Protein AF-A0A920GDS4-F1 (afdb_monomer)

Structure (mmCIF, N/CA/C/O backbone):
data_AF-A0A920GDS4-F1
#
_entry.id   AF-A0A920GDS4-F1
#
loop_
_atom_site.group_PDB
_atom_site.id
_atom_site.type_symbol
_atom_site.label_atom_id
_atom_site.label_alt_id
_atom_site.label_comp_id
_atom_site.label_asym_id
_atom_site.label_entity_id
_atom_site.label_seq_id
_atom_site.pdbx_PDB_ins_code
_atom_site.Cartn_x
_atom_site.Cartn_y
_atom_site.Cartn_z
_atom_site.occupancy
_atom_site.B_iso_or_equiv
_atom_site.auth_seq_id
_atom_site.auth_comp_id
_atom_site.auth_asym_id
_atom_site.auth_atom_id
_atom_site.pdbx_PDB_model_num
ATOM 1 N N . MET A 1 1 ? 23.125 14.539 -3.025 1.00 65.19 1 MET A N 1
ATOM 2 C CA . MET A 1 1 ? 21.848 13.826 -3.263 1.00 65.19 1 MET A CA 1
ATOM 3 C C . MET A 1 1 ? 21.382 13.864 -4.721 1.00 65.19 1 MET A C 1
ATOM 5 O O . MET A 1 1 ? 21.150 12.796 -5.266 1.00 65.19 1 MET A O 1
ATOM 9 N N . VAL A 1 2 ? 21.317 15.024 -5.390 1.00 82.81 2 VAL A N 1
ATOM 10 C CA . VAL A 1 2 ? 20.743 15.141 -6.756 1.00 82.81 2 VAL A CA 1
ATOM 11 C C . VAL A 1 2 ? 21.446 14.281 -7.823 1.00 82.81 2 VAL A C 1
ATOM 13 O O . VAL A 1 2 ? 20.774 13.659 -8.635 1.00 82.81 2 VAL A O 1
ATOM 16 N N . LYS A 1 3 ? 22.784 14.168 -7.799 1.00 90.00 3 LYS A N 1
ATOM 17 C CA . LYS A 1 3 ? 23.537 13.369 -8.791 1.00 90.00 3 LYS A CA 1
ATOM 18 C C . LYS A 1 3 ? 23.241 11.863 -8.725 1.00 90.00 3 LYS A C 1
ATOM 20 O O . LYS A 1 3 ? 23.115 11.226 -9.760 1.00 90.00 3 LYS A O 1
ATOM 25 N N . ILE A 1 4 ? 23.106 11.311 -7.516 1.00 92.62 4 ILE A N 1
ATOM 26 C CA . ILE A 1 4 ? 22.792 9.886 -7.317 1.00 92.62 4 ILE A CA 1
ATOM 27 C C . ILE A 1 4 ? 21.347 9.609 -7.741 1.00 92.62 4 ILE A C 1
ATOM 29 O O . ILE A 1 4 ? 21.101 8.664 -8.480 1.00 92.62 4 ILE A O 1
ATOM 33 N N . HIS A 1 5 ? 20.407 10.472 -7.345 1.00 89.19 5 HIS A N 1
ATOM 34 C CA . HIS A 1 5 ? 19.017 10.367 -7.787 1.00 89.19 5 HIS A CA 1
ATOM 35 C C . HIS A 1 5 ? 18.899 10.422 -9.319 1.00 89.19 5 HIS A C 1
ATOM 37 O O . HIS A 1 5 ? 18.254 9.565 -9.913 1.00 89.19 5 HIS A O 1
ATOM 43 N N . GLY A 1 6 ? 19.583 11.373 -9.964 1.00 94.38 6 GLY A N 1
ATOM 44 C CA . GLY A 1 6 ? 19.581 11.509 -11.422 1.00 94.38 6 GLY A CA 1
ATOM 45 C C . GLY A 1 6 ? 20.177 10.305 -12.154 1.00 94.38 6 GLY A C 1
ATOM 46 O O . GLY 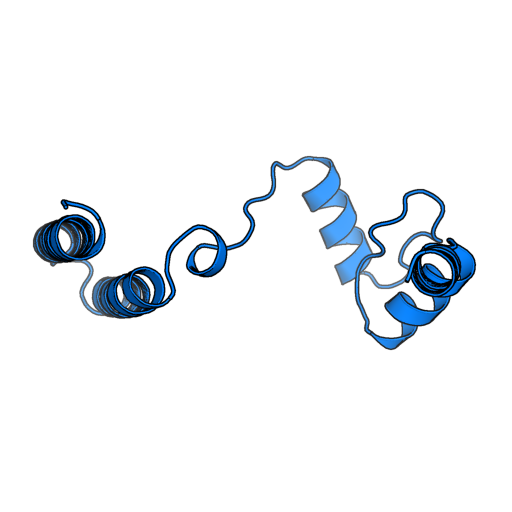A 1 6 ? 19.677 9.948 -13.216 1.00 94.38 6 GLY A O 1
ATOM 47 N N . PHE A 1 7 ? 21.195 9.652 -11.582 1.00 94.44 7 PHE A N 1
ATOM 48 C CA . PHE A 1 7 ? 21.721 8.393 -12.112 1.00 94.44 7 PHE A CA 1
ATOM 49 C C . PHE A 1 7 ? 20.674 7.277 -12.032 1.00 94.44 7 PHE A C 1
ATOM 51 O O . PHE A 1 7 ? 20.387 6.644 -13.043 1.00 94.44 7 PHE A O 1
ATOM 58 N N . PHE A 1 8 ? 20.058 7.060 -10.865 1.00 92.88 8 PHE A N 1
ATOM 59 C CA . PHE A 1 8 ? 19.044 6.012 -10.715 1.00 92.88 8 PHE A CA 1
ATOM 60 C C . PHE A 1 8 ? 17.807 6.247 -11.571 1.00 92.88 8 PHE A C 1
ATOM 62 O O . PHE A 1 8 ? 17.239 5.274 -12.033 1.00 92.88 8 PHE A O 1
ATOM 69 N N . ALA A 1 9 ? 17.403 7.497 -11.797 1.00 93.62 9 ALA A N 1
ATOM 70 C CA . ALA A 1 9 ? 16.203 7.827 -12.560 1.00 93.62 9 ALA A CA 1
ATOM 71 C C . ALA A 1 9 ? 16.333 7.611 -14.081 1.00 93.62 9 ALA A C 1
ATOM 73 O O . ALA A 1 9 ? 15.332 7.739 -14.781 1.00 93.62 9 ALA A O 1
ATOM 74 N N . GLN A 1 10 ? 17.528 7.302 -14.604 1.00 95.69 10 GLN A N 1
ATOM 75 C CA . GLN A 1 10 ? 17.699 7.040 -16.036 1.00 95.69 10 GLN A CA 1
ATOM 76 C C . GLN A 1 10 ? 16.909 5.788 -16.472 1.00 95.69 10 GLN A C 1
ATOM 78 O O . GLN A 1 10 ? 16.916 4.789 -15.739 1.00 95.69 10 GLN A O 1
ATOM 83 N N . PRO A 1 11 ? 16.273 5.799 -17.661 1.00 95.62 11 PRO A N 1
ATOM 84 C CA . PRO A 1 11 ? 15.456 4.686 -18.146 1.00 95.62 11 PRO A CA 1
ATOM 85 C C . PRO A 1 11 ? 16.204 3.351 -18.167 1.00 95.62 11 PRO A C 1
ATOM 87 O O . PRO A 1 11 ? 15.658 2.321 -17.767 1.00 95.62 11 PRO A O 1
ATOM 90 N N . GLU A 1 12 ? 17.465 3.354 -18.599 1.00 95.06 12 GLU A N 1
ATOM 91 C CA . GLU A 1 12 ? 18.287 2.151 -18.734 1.00 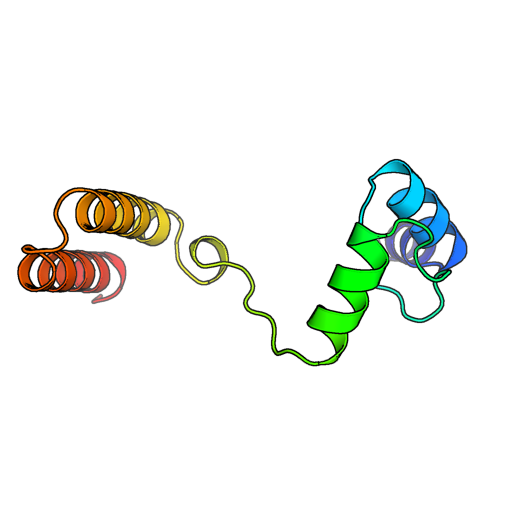95.06 12 GLU A CA 1
ATOM 92 C C . GLU A 1 12 ? 18.605 1.552 -17.361 1.00 95.06 12 GLU A C 1
ATOM 94 O O . GLU A 1 12 ? 18.505 0.340 -17.166 1.00 95.06 12 GLU A O 1
ATOM 99 N N . ASN A 1 13 ? 18.911 2.409 -16.384 1.00 95.44 13 ASN A N 1
ATOM 100 C CA . ASN A 1 13 ? 19.229 1.997 -15.020 1.00 95.44 13 ASN A CA 1
ATOM 101 C C . ASN A 1 13 ? 17.992 1.446 -14.302 1.00 95.44 13 ASN A C 1
ATOM 103 O O . ASN A 1 13 ? 18.067 0.388 -13.672 1.00 95.44 13 ASN A O 1
ATOM 107 N N . LEU A 1 14 ? 16.835 2.102 -14.445 1.00 94.50 14 LEU A N 1
ATOM 108 C CA . LEU A 1 14 ? 15.580 1.573 -13.910 1.00 94.50 14 LEU A CA 1
ATOM 109 C C . LEU A 1 14 ? 15.154 0.295 -14.621 1.00 94.50 14 LEU A C 1
ATOM 111 O O . LEU A 1 14 ? 14.670 -0.611 -13.951 1.00 94.50 14 LEU A O 1
ATOM 115 N N . THR A 1 15 ? 15.336 0.186 -15.936 1.00 93.12 15 THR A N 1
ATOM 116 C CA . THR A 1 15 ? 15.033 -1.046 -16.679 1.00 93.12 15 THR A CA 1
ATOM 117 C C . THR A 1 15 ? 15.882 -2.204 -16.161 1.00 93.12 15 THR A C 1
ATOM 119 O O . THR A 1 15 ? 15.342 -3.246 -15.794 1.00 93.12 15 THR A O 1
ATOM 122 N N . ALA A 1 16 ? 17.201 -2.013 -16.056 1.00 93.44 16 ALA A N 1
ATOM 123 C CA . ALA A 1 16 ? 18.110 -3.033 -15.543 1.00 93.44 16 ALA A CA 1
ATOM 124 C C . ALA A 1 16 ? 17.742 -3.463 -14.114 1.00 93.44 16 ALA A C 1
ATOM 126 O O . ALA A 1 16 ? 17.655 -4.656 -13.830 1.00 93.44 16 ALA A O 1
ATOM 127 N N . MET A 1 17 ? 17.462 -2.502 -13.230 1.00 93.88 17 MET A N 1
ATOM 128 C CA . MET A 1 17 ? 17.100 -2.782 -11.841 1.00 93.88 17 MET A CA 1
ATOM 129 C C . MET A 1 17 ? 15.756 -3.515 -11.724 1.00 93.88 17 MET A C 1
ATOM 131 O O . MET A 1 17 ? 15.669 -4.532 -11.042 1.00 93.88 17 MET A O 1
ATOM 135 N N . ASN A 1 18 ? 14.712 -3.042 -12.410 1.00 92.94 18 ASN A N 1
ATOM 136 C CA . ASN A 1 18 ? 13.373 -3.634 -12.332 1.00 92.94 18 ASN A CA 1
ATOM 137 C C . ASN A 1 18 ? 13.314 -5.040 -12.944 1.00 92.94 18 ASN A C 1
ATOM 139 O O . ASN A 1 18 ? 12.581 -5.886 -12.435 1.00 92.94 18 ASN A O 1
ATOM 143 N N . ASN A 1 19 ? 14.136 -5.324 -13.961 1.00 90.69 19 ASN A N 1
ATOM 144 C CA . ASN A 1 19 ? 14.279 -6.673 -14.512 1.00 90.69 19 ASN A CA 1
ATOM 145 C C . ASN A 1 19 ? 14.848 -7.662 -13.486 1.00 90.69 19 ASN A C 1
ATOM 147 O O . ASN A 1 19 ? 14.417 -8.810 -13.443 1.00 90.69 19 ASN A O 1
ATOM 151 N N . VAL A 1 20 ? 15.792 -7.221 -12.649 1.00 92.81 20 VAL A N 1
ATOM 152 C CA . VAL A 1 20 ? 16.354 -8.051 -11.572 1.00 92.81 20 VAL A CA 1
ATOM 153 C C . VAL A 1 20 ? 15.371 -8.187 -10.409 1.00 92.81 20 VAL A C 1
ATOM 155 O O . VAL A 1 20 ? 15.209 -9.276 -9.868 1.00 92.81 20 VAL A O 1
ATOM 158 N N . LEU A 1 21 ? 14.701 -7.096 -10.029 1.00 93.38 21 LEU A N 1
ATOM 159 C CA . LEU A 1 21 ? 13.769 -7.073 -8.896 1.00 93.38 21 LEU A CA 1
ATOM 160 C C . LEU A 1 21 ? 12.399 -7.692 -9.207 1.00 93.38 21 LEU A C 1
ATOM 162 O O . LEU A 1 21 ? 11.611 -7.910 -8.290 1.00 93.38 21 LEU A O 1
ATOM 166 N N . GLY A 1 22 ? 12.083 -7.935 -10.480 1.00 92.00 22 GLY A N 1
ATOM 167 C CA . GLY A 1 22 ? 10.756 -8.387 -10.891 1.00 92.00 22 GLY A CA 1
ATOM 168 C C . GLY A 1 22 ? 9.669 -7.325 -10.686 1.00 92.00 22 GLY A C 1
ATOM 169 O O . GLY A 1 22 ? 8.500 -7.668 -10.511 1.00 92.00 22 GLY A O 1
ATOM 170 N N . GLN A 1 23 ? 10.025 -6.042 -10.742 1.00 93.31 23 GLN A N 1
ATOM 171 C CA . GLN A 1 23 ? 9.117 -4.914 -10.507 1.00 93.31 23 GLN A CA 1
ATOM 172 C C . GLN A 1 23 ? 8.714 -4.202 -11.807 1.00 93.31 23 GLN A C 1
ATOM 174 O O . GLN A 1 23 ? 9.330 -4.385 -12.856 1.00 93.31 23 GLN A O 1
ATOM 179 N N . LEU A 1 24 ? 7.664 -3.377 -11.742 1.00 93.00 24 LEU A N 1
ATOM 180 C CA . LEU A 1 24 ? 7.305 -2.457 -12.822 1.00 93.00 24 LEU A CA 1
ATOM 181 C C . LEU A 1 24 ? 8.096 -1.159 -12.679 1.00 93.00 24 LEU A C 1
ATOM 183 O O . LEU A 1 24 ? 8.145 -0.568 -11.602 1.00 93.00 24 LEU A O 1
ATOM 187 N N . SER A 1 25 ? 8.683 -0.692 -13.780 1.00 93.25 25 SER A N 1
ATOM 188 C CA . SER A 1 25 ? 9.409 0.572 -13.761 1.00 93.25 25 SER A CA 1
ATOM 189 C C . SER A 1 25 ? 8.455 1.766 -13.640 1.00 93.25 25 SER A C 1
ATOM 191 O O . SER A 1 25 ? 7.485 1.837 -14.393 1.00 93.25 25 SER A O 1
ATOM 193 N N . PRO A 1 26 ? 8.745 2.746 -12.763 1.00 90.00 26 PRO A N 1
ATOM 194 C CA . PRO A 1 26 ? 7.958 3.974 -12.664 1.00 90.00 26 PRO A CA 1
ATOM 195 C C . PRO A 1 26 ? 8.299 5.002 -13.758 1.00 90.00 26 PRO A C 1
ATOM 197 O O . PRO A 1 26 ? 7.637 6.031 -13.860 1.00 90.00 26 PRO A O 1
ATOM 200 N N . HIS A 1 27 ? 9.346 4.767 -14.554 1.00 93.25 27 HIS A N 1
ATOM 201 C CA . HIS A 1 27 ? 9.786 5.690 -15.596 1.00 93.25 27 HIS A CA 1
ATOM 202 C C . HIS A 1 27 ? 9.180 5.303 -16.949 1.00 93.25 27 HIS A C 1
ATOM 204 O O . HIS A 1 27 ? 9.362 4.185 -17.423 1.00 93.25 27 HIS A O 1
ATOM 210 N N . SER A 1 28 ? 8.495 6.243 -17.606 1.00 89.94 28 SER A N 1
ATOM 211 C CA . SER A 1 28 ? 7.742 5.994 -18.849 1.00 89.94 28 SER A CA 1
ATOM 212 C C . SER A 1 28 ? 8.610 5.605 -20.050 1.00 89.94 28 SER A C 1
ATOM 214 O O . SER A 1 28 ? 8.136 4.930 -20.955 1.00 89.94 28 SER A O 1
ATOM 216 N N . GLY A 1 29 ? 9.878 6.022 -20.058 1.00 92.19 29 GLY A N 1
ATOM 217 C CA . GLY A 1 29 ? 10.866 5.638 -21.073 1.00 92.19 29 GLY A CA 1
ATOM 218 C C . GLY A 1 29 ? 11.532 4.274 -20.855 1.00 92.19 29 GLY A C 1
ATOM 219 O O . GLY A 1 29 ? 12.384 3.897 -21.653 1.00 92.19 29 GLY A O 1
ATOM 220 N N . SER A 1 30 ? 11.211 3.556 -19.774 1.00 92.38 30 SER A N 1
ATOM 221 C CA . SER A 1 30 ? 11.770 2.222 -19.533 1.00 92.38 30 SER A CA 1
ATOM 222 C C . SER A 1 30 ? 11.223 1.202 -20.526 1.00 92.38 30 SER A C 1
ATOM 224 O O . SER A 1 30 ? 10.121 1.355 -21.056 1.00 92.38 30 SER A O 1
ATOM 226 N N . ALA A 1 31 ? 11.977 0.128 -20.758 1.00 90.62 31 ALA A N 1
ATOM 227 C CA . ALA A 1 31 ? 11.501 -0.947 -21.620 1.00 90.62 31 ALA A CA 1
ATOM 228 C C . ALA A 1 31 ? 10.206 -1.564 -21.064 1.00 90.62 31 ALA A C 1
ATOM 230 O O . ALA A 1 31 ? 10.035 -1.710 -19.851 1.00 90.62 31 ALA A O 1
ATOM 231 N N . ALA A 1 32 ? 9.300 -1.952 -21.963 1.00 88.06 32 ALA A N 1
ATOM 232 C CA . ALA A 1 32 ? 8.078 -2.645 -21.578 1.00 88.06 32 ALA A CA 1
ATOM 233 C C . ALA A 1 32 ? 8.402 -3.994 -20.899 1.00 88.06 32 ALA A C 1
ATOM 235 O O . ALA A 1 32 ? 9.349 -4.673 -21.314 1.00 88.06 32 ALA A O 1
ATOM 236 N N . PRO A 1 33 ? 7.614 -4.418 -19.894 1.00 90.25 33 PRO A N 1
ATOM 237 C CA . PRO A 1 33 ? 7.842 -5.687 -19.214 1.00 90.25 33 PRO A CA 1
ATOM 238 C C . PRO A 1 33 ? 7.696 -6.868 -20.181 1.00 90.25 33 PRO A C 1
ATOM 240 O O . PRO A 1 33 ? 6.828 -6.868 -21.057 1.00 90.25 33 PRO A O 1
ATOM 243 N N . SER A 1 34 ? 8.527 -7.898 -20.016 1.00 89.00 34 SER A N 1
ATOM 244 C CA . SER A 1 34 ? 8.475 -9.127 -20.820 1.00 89.00 34 SER A CA 1
ATOM 245 C C . SER A 1 34 ? 7.644 -10.231 -20.157 1.00 89.00 34 SER A C 1
ATOM 247 O O . SER A 1 34 ? 6.978 -10.987 -20.872 1.00 89.00 34 SER A O 1
ATOM 249 N N . ASP A 1 35 ? 7.633 -10.283 -18.820 1.00 93.44 35 ASP A N 1
ATOM 250 C CA . ASP A 1 35 ? 6.873 -11.248 -18.027 1.00 93.44 35 ASP A CA 1
ATOM 251 C C . ASP A 1 35 ? 5.354 -11.052 -18.167 1.00 93.44 35 ASP A C 1
ATOM 253 O O . ASP A 1 35 ? 4.838 -9.933 -18.226 1.00 93.44 35 ASP A O 1
ATOM 257 N N . ARG A 1 36 ? 4.616 -12.167 -18.206 1.00 94.75 36 ARG A N 1
ATOM 258 C CA . ARG A 1 36 ? 3.165 -12.153 -18.437 1.00 94.75 36 ARG A CA 1
ATOM 259 C C . ARG A 1 36 ? 2.383 -11.483 -17.304 1.00 94.75 36 ARG A C 1
ATOM 261 O O . ARG A 1 36 ? 1.392 -10.815 -17.589 1.00 94.75 36 ARG A O 1
ATOM 268 N N . PHE A 1 37 ? 2.808 -11.640 -16.048 1.00 94.56 37 PHE A N 1
ATOM 269 C CA . PHE A 1 37 ? 2.120 -11.042 -14.903 1.00 94.56 37 PHE A CA 1
ATOM 270 C C . PHE A 1 37 ? 2.386 -9.544 -14.844 1.00 94.56 37 PHE A C 1
ATOM 272 O O . PHE A 1 37 ? 1.462 -8.765 -14.630 1.00 94.56 37 PHE A O 1
ATOM 279 N N . GLN A 1 38 ? 3.624 -9.134 -15.115 1.00 94.69 38 GLN A N 1
ATOM 280 C CA . GLN A 1 38 ? 3.979 -7.720 -15.210 1.00 94.69 38 GLN A CA 1
ATOM 281 C C . GLN A 1 38 ? 3.240 -7.009 -16.350 1.00 94.69 38 GLN A C 1
ATOM 283 O O . GLN A 1 38 ? 2.753 -5.898 -16.156 1.00 94.69 38 GLN A O 1
ATOM 288 N N . LY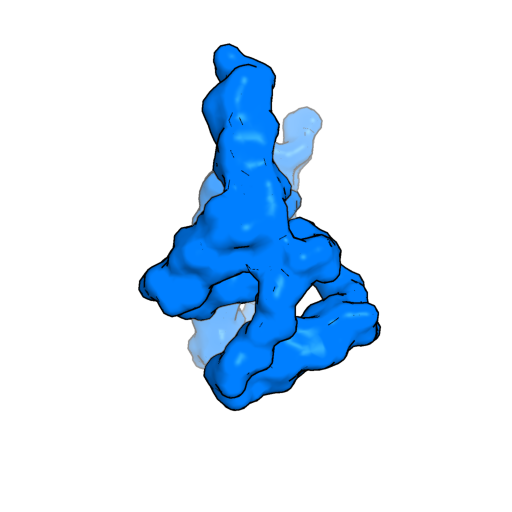S A 1 39 ? 3.092 -7.644 -17.520 1.00 94.06 39 LYS A N 1
ATOM 289 C CA . LYS A 1 39 ? 2.277 -7.098 -18.620 1.00 94.06 39 LYS A CA 1
ATOM 290 C C . LYS A 1 39 ? 0.823 -6.898 -18.201 1.00 94.06 39 LYS A C 1
ATOM 292 O O . LYS A 1 39 ? 0.315 -5.785 -18.304 1.00 94.06 39 LYS A O 1
ATOM 297 N N . ALA A 1 40 ? 0.189 -7.941 -17.664 1.00 95.19 40 ALA A N 1
ATOM 298 C CA . ALA A 1 40 ? -1.197 -7.867 -17.206 1.00 95.19 40 ALA A CA 1
ATOM 299 C C . ALA A 1 40 ? -1.389 -6.815 -16.096 1.00 95.19 40 ALA A C 1
ATOM 301 O O . ALA A 1 40 ? -2.340 -6.035 -16.133 1.00 95.19 40 ALA A O 1
ATOM 302 N N . GLY A 1 41 ? -0.461 -6.750 -15.137 1.00 93.69 41 GLY A N 1
ATOM 303 C CA . GLY A 1 41 ? -0.466 -5.754 -14.067 1.00 93.69 41 GLY A CA 1
ATOM 304 C C . GLY A 1 41 ? -0.303 -4.327 -14.589 1.00 93.69 41 GLY A C 1
ATOM 305 O O . GLY A 1 41 ? -1.060 -3.450 -14.188 1.00 93.69 41 GLY A O 1
ATOM 306 N N . SER A 1 42 ? 0.626 -4.095 -15.521 1.00 93.31 42 SER A N 1
ATOM 307 C CA . SER A 1 42 ? 0.839 -2.785 -16.151 1.00 93.31 42 SER A CA 1
ATOM 308 C C . SER A 1 42 ? -0.402 -2.308 -16.913 1.00 93.31 42 SER A C 1
ATOM 310 O O . SER A 1 42 ? -0.845 -1.172 -16.741 1.00 93.31 42 SER A O 1
ATOM 312 N N . GLU A 1 43 ? -1.032 -3.192 -17.692 1.00 93.62 43 GLU A N 1
ATOM 313 C CA . GLU A 1 43 ? -2.274 -2.879 -18.404 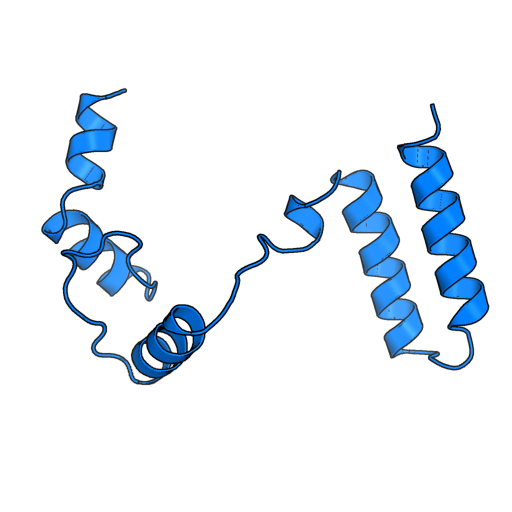1.00 93.62 43 GLU A CA 1
ATOM 314 C C . GLU A 1 43 ? -3.422 -2.541 -17.447 1.00 93.62 43 GLU A C 1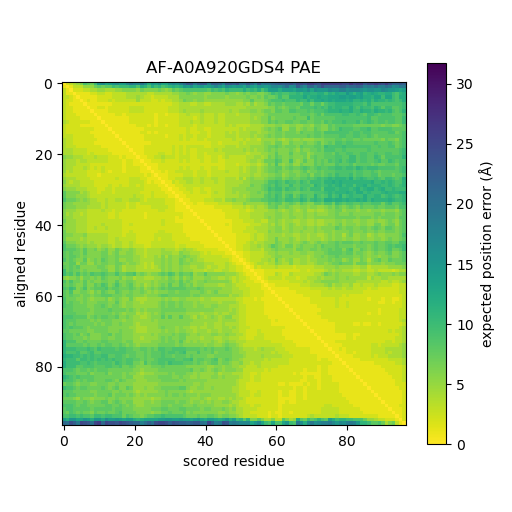
ATOM 316 O O . GLU A 1 43 ? -4.139 -1.563 -17.677 1.00 93.62 43 GLU A O 1
ATOM 321 N N . MET A 1 44 ? -3.583 -3.310 -16.366 1.00 94.38 44 MET A N 1
ATOM 322 C CA . MET A 1 44 ? -4.586 -3.039 -15.334 1.00 94.38 44 MET A CA 1
ATOM 323 C C . MET A 1 44 ? -4.339 -1.682 -14.661 1.00 94.38 44 MET A C 1
ATOM 325 O O . MET A 1 44 ? -5.256 -0.864 -14.579 1.00 94.38 44 MET A O 1
ATOM 329 N N . LEU A 1 45 ? -3.096 -1.412 -14.248 1.00 92.69 45 LEU A N 1
ATOM 330 C CA . LEU A 1 45 ? -2.713 -0.170 -13.571 1.00 92.69 45 LEU A CA 1
ATOM 331 C C . LEU A 1 45 ? -2.869 1.062 -14.470 1.00 92.69 45 LEU A C 1
ATOM 333 O O . LEU A 1 45 ? -3.304 2.108 -14.001 1.00 92.69 45 LEU A O 1
ATOM 337 N N . SER A 1 46 ? -2.594 0.940 -15.773 1.00 91.81 46 SER A N 1
ATOM 338 C CA . SER A 1 46 ? -2.752 2.047 -16.733 1.00 91.81 46 SER A CA 1
ATOM 339 C C . SER A 1 46 ? -4.192 2.564 -16.860 1.00 91.81 46 SER A C 1
ATOM 341 O O . SER A 1 46 ? -4.414 3.670 -17.350 1.00 91.81 46 SER A O 1
ATOM 343 N N . LYS A 1 47 ? -5.174 1.765 -16.423 1.00 95.75 47 LYS A N 1
ATOM 344 C CA . LYS A 1 47 ? -6.611 2.059 -16.507 1.00 95.75 47 LYS A CA 1
ATOM 345 C C . LYS A 1 47 ? -7.245 2.321 -15.138 1.00 95.75 47 LYS A C 1
ATOM 347 O O . LYS A 1 47 ? -8.457 2.519 -15.073 1.00 95.75 47 LYS A O 1
ATOM 352 N N . SER A 1 48 ? -6.469 2.296 -14.054 1.00 93.44 48 SER A N 1
ATOM 353 C CA . SER A 1 48 ? -6.981 2.402 -12.687 1.00 93.44 48 SER A CA 1
ATOM 354 C C . SER A 1 48 ? -6.541 3.692 -11.992 1.00 93.44 48 SER A C 1
ATOM 356 O O . SER A 1 48 ? -5.701 4.450 -12.476 1.00 93.44 48 SER A O 1
ATOM 358 N N . LYS A 1 49 ? -7.143 3.956 -10.829 1.00 92.88 49 LYS A N 1
ATOM 359 C CA . LYS A 1 49 ? -6.580 4.864 -9.826 1.00 92.88 49 LYS A CA 1
ATOM 360 C C . LYS A 1 49 ? -5.905 4.016 -8.754 1.00 92.88 49 LYS A C 1
ATOM 362 O O . LYS A 1 49 ? -6.433 2.971 -8.383 1.00 92.88 49 LYS A O 1
ATOM 367 N N . THR A 1 50 ? -4.768 4.474 -8.245 1.00 88.56 50 THR A N 1
ATOM 368 C CA . THR A 1 50 ? -3.967 3.728 -7.267 1.00 88.56 50 THR A CA 1
ATOM 369 C C . THR A 1 50 ? -4.070 4.350 -5.876 1.00 88.56 50 THR A C 1
ATOM 371 O O . THR A 1 50 ? -3.819 5.546 -5.733 1.00 88.56 50 THR A O 1
ATOM 374 N N . ALA A 1 51 ? -4.370 3.541 -4.859 1.00 89.25 51 ALA A N 1
ATOM 375 C CA . ALA A 1 51 ? -4.116 3.879 -3.455 1.00 89.25 51 ALA A CA 1
ATOM 376 C C . ALA A 1 51 ? -2.668 3.513 -3.072 1.00 89.25 51 ALA A C 1
ATOM 378 O O . ALA A 1 51 ? -2.021 2.754 -3.799 1.00 89.25 51 ALA A O 1
ATOM 379 N N . GLN A 1 52 ? -2.147 4.037 -1.955 1.00 86.25 52 GLN A N 1
ATOM 380 C CA . GLN A 1 52 ? -0.784 3.719 -1.492 1.00 86.25 52 GLN A CA 1
ATOM 381 C C . GLN A 1 52 ? -0.725 2.533 -0.522 1.00 86.25 52 GLN A C 1
ATOM 383 O O . GLN A 1 52 ? 0.375 2.198 -0.088 1.00 86.25 52 GLN A O 1
ATOM 388 N N . PHE A 1 53 ? -1.863 1.859 -0.305 1.00 88.19 53 PHE A N 1
ATOM 389 C CA . PHE A 1 53 ? -2.113 0.831 0.712 1.00 88.19 53 PHE A CA 1
ATOM 390 C C . PHE A 1 53 ? -2.451 1.440 2.083 1.00 88.19 53 PHE A C 1
ATOM 392 O O . PHE A 1 53 ? -1.962 2.510 2.438 1.00 88.19 53 PHE A O 1
ATOM 399 N N . PHE A 1 54 ? -3.348 0.781 2.824 1.00 86.81 54 PHE A N 1
ATOM 400 C CA . PHE A 1 54 ? -4.022 1.367 3.990 1.00 86.81 54 PHE A CA 1
ATOM 401 C C . PHE A 1 54 ? -3.053 1.790 5.103 1.00 86.81 54 PHE A C 1
ATOM 403 O O . PHE A 1 54 ? -3.200 2.875 5.654 1.00 86.81 54 PHE A O 1
ATOM 410 N N . ASP A 1 55 ? -2.030 0.982 5.388 1.00 87.38 55 ASP A N 1
ATOM 411 C CA . ASP A 1 55 ? -1.013 1.269 6.409 1.00 87.38 55 ASP A CA 1
ATOM 412 C C . ASP A 1 55 ? -0.142 2.500 6.099 1.00 87.38 55 ASP A C 1
ATOM 414 O O . ASP A 1 55 ? 0.414 3.112 7.010 1.00 87.38 55 ASP A O 1
ATOM 418 N N . ARG A 1 56 ? -0.042 2.882 4.821 1.00 90.12 56 ARG A N 1
ATOM 419 C CA . ARG A 1 56 ? 0.675 4.067 4.335 1.00 90.12 56 ARG A CA 1
ATOM 420 C C . ARG A 1 56 ? -0.220 5.293 4.222 1.00 90.12 56 ARG A C 1
ATOM 422 O O . ARG A 1 56 ? 0.297 6.408 4.218 1.00 90.12 56 ARG A O 1
ATOM 429 N N . ASP A 1 57 ? -1.527 5.080 4.141 1.00 87.88 57 ASP A N 1
ATOM 430 C CA . ASP A 1 57 ? -2.543 6.130 4.100 1.00 87.88 57 ASP A CA 1
ATOM 431 C C . ASP A 1 57 ? -3.025 6.535 5.519 1.00 87.88 57 ASP A C 1
ATOM 433 O O . ASP A 1 57 ? -3.887 7.402 5.650 1.00 87.88 57 ASP A O 1
ATOM 437 N N . THR A 1 58 ? -2.460 5.955 6.593 1.00 91.31 58 THR A N 1
ATOM 438 C CA . THR A 1 58 ? -2.777 6.275 8.002 1.00 91.31 58 THR A CA 1
ATOM 439 C C . THR A 1 58 ? -1.546 6.195 8.929 1.00 91.31 58 THR A C 1
ATOM 441 O O . THR A 1 58 ? -0.415 6.049 8.466 1.00 91.31 58 THR A O 1
ATOM 444 N N . THR A 1 59 ? -1.720 6.343 10.248 1.00 93.94 59 THR A N 1
ATOM 445 C CA . THR A 1 59 ? -0.628 6.175 11.227 1.00 93.94 59 THR A CA 1
ATOM 446 C C . THR A 1 59 ? -0.352 4.694 11.502 1.00 93.94 59 THR A C 1
ATOM 448 O O . THR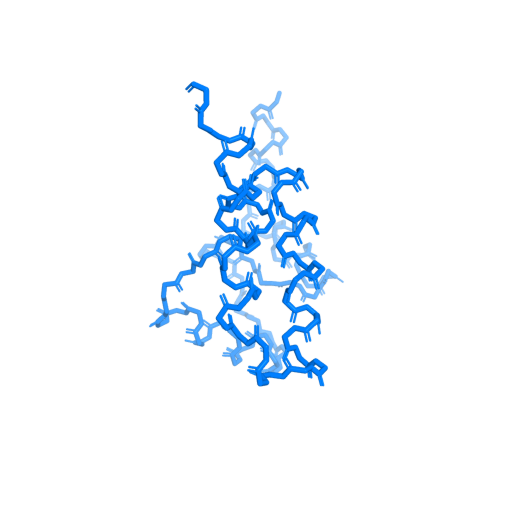 A 1 59 ? -1.279 3.88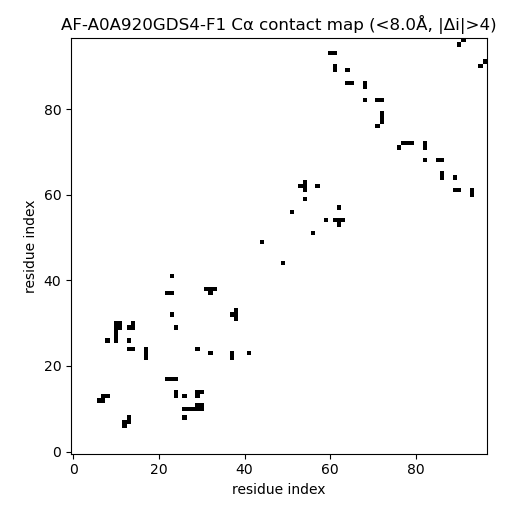7 11.468 1.00 93.94 59 THR A O 1
ATOM 451 N N . PRO A 1 60 ? 0.888 4.300 11.859 1.00 94.19 60 PRO A N 1
ATOM 452 C CA . PRO A 1 60 ? 1.192 2.906 12.198 1.00 94.19 60 PRO A CA 1
ATOM 453 C C . PRO A 1 60 ? 0.309 2.330 13.314 1.00 94.19 60 PRO A C 1
ATOM 455 O O . PRO A 1 60 ? -0.004 1.142 13.304 1.00 94.19 60 PRO A O 1
ATOM 458 N N . GLU A 1 61 ? -0.101 3.172 14.268 1.00 95.12 61 GLU A N 1
ATOM 459 C CA . GLU A 1 61 ? -1.017 2.791 15.345 1.00 95.12 61 GLU A CA 1
ATOM 460 C C . GLU A 1 61 ? -2.410 2.447 14.802 1.00 95.12 61 GLU A C 1
ATOM 462 O O . GLU A 1 61 ? -2.906 1.351 15.060 1.00 95.12 61 GLU A O 1
ATOM 467 N N . MET A 1 62 ? -2.991 3.321 13.971 1.00 96.06 62 MET A N 1
ATOM 468 C CA . MET A 1 62 ? -4.297 3.083 13.349 1.00 96.06 62 MET A CA 1
ATOM 469 C C . MET A 1 62 ? -4.256 1.887 12.398 1.00 96.06 62 MET A C 1
ATOM 471 O O . MET A 1 62 ? -5.166 1.062 12.394 1.00 96.06 62 MET A O 1
ATOM 475 N N . ALA A 1 63 ? -3.188 1.772 11.605 1.00 95.69 63 ALA A N 1
ATOM 476 C CA . ALA A 1 63 ? -2.991 0.668 10.679 1.00 95.69 63 ALA A CA 1
ATOM 477 C C . ALA A 1 63 ? -3.040 -0.673 11.413 1.00 95.69 63 ALA A C 1
ATOM 479 O O . ALA A 1 63 ? -3.764 -1.578 11.009 1.00 95.69 63 ALA A O 1
ATOM 480 N N . LYS A 1 64 ? -2.315 -0.784 12.532 1.00 95.06 64 LYS A N 1
ATOM 481 C CA . LYS A 1 64 ? -2.270 -2.006 13.333 1.00 95.06 64 LYS A CA 1
ATOM 482 C C . LYS A 1 64 ? -3.637 -2.361 13.923 1.00 95.06 64 LYS A C 1
ATOM 484 O O . LYS A 1 64 ? -4.033 -3.519 13.821 1.00 95.06 64 LYS A O 1
ATOM 489 N N . ALA A 1 65 ? -4.333 -1.392 14.519 1.00 95.38 65 ALA A N 1
ATOM 490 C CA . ALA A 1 65 ? -5.648 -1.615 15.119 1.00 95.38 65 ALA A CA 1
ATOM 491 C C . ALA A 1 65 ? -6.672 -2.072 14.067 1.00 95.38 65 ALA A C 1
ATOM 493 O O . ALA A 1 65 ? -7.258 -3.145 14.185 1.00 95.38 65 ALA A O 1
ATOM 494 N N . ALA A 1 66 ? -6.803 -1.323 12.970 1.00 94.88 66 ALA A N 1
ATOM 495 C CA . ALA A 1 66 ? -7.755 -1.660 11.918 1.00 94.88 66 ALA A CA 1
ATOM 496 C C . ALA A 1 66 ? -7.394 -2.947 11.159 1.00 94.88 66 ALA A C 1
ATOM 498 O O . ALA A 1 66 ? -8.299 -3.659 10.735 1.00 94.88 66 ALA A O 1
ATOM 499 N N . MET A 1 67 ? -6.111 -3.296 10.996 1.00 95.12 67 MET A N 1
ATOM 500 C CA . MET A 1 67 ? -5.743 -4.580 10.381 1.00 95.12 67 MET A CA 1
ATOM 501 C C . MET A 1 67 ? -6.164 -5.782 11.232 1.00 95.12 67 MET A C 1
ATOM 503 O O . MET A 1 67 ? -6.561 -6.792 10.658 1.00 95.12 67 MET A O 1
ATOM 507 N N . GLN A 1 68 ? -6.109 -5.684 12.565 1.00 96.19 68 GLN A N 1
ATOM 508 C CA . GLN A 1 68 ? -6.625 -6.740 13.441 1.00 96.19 68 GLN A CA 1
ATOM 509 C C . GLN A 1 68 ? -8.144 -6.878 13.282 1.00 96.19 68 GLN A C 1
ATOM 511 O O . GLN A 1 68 ? -8.629 -7.965 12.988 1.00 96.19 68 GLN A O 1
ATOM 516 N N . LEU A 1 69 ? -8.866 -5.759 13.330 1.00 96.62 69 LEU A N 1
ATOM 517 C CA . LEU A 1 69 ? -10.323 -5.719 13.167 1.00 96.62 69 LEU A CA 1
ATOM 518 C C . LEU A 1 69 ? -10.783 -6.221 11.786 1.00 96.62 69 LEU A C 1
ATOM 520 O O . LEU A 1 69 ? -11.812 -6.882 11.662 1.00 96.62 69 LEU A O 1
ATOM 524 N N . MET A 1 70 ? -9.992 -5.986 10.731 1.00 95.62 70 MET A N 1
ATOM 525 C CA . MET A 1 70 ? -10.239 -6.593 9.417 1.00 95.62 70 MET A CA 1
ATOM 526 C C . MET A 1 70 ? -10.092 -8.119 9.436 1.00 95.62 70 MET A C 1
ATOM 528 O O . MET A 1 70 ? -10.848 -8.797 8.744 1.00 95.62 70 MET A O 1
ATOM 532 N N . VAL A 1 71 ? -9.133 -8.668 10.190 1.00 96.38 71 VAL A N 1
ATOM 533 C CA . VAL A 1 71 ? -8.992 -10.125 10.350 1.00 96.38 71 VAL A CA 1
ATOM 534 C C . VAL A 1 71 ? -10.181 -10.689 11.119 1.00 96.38 71 VAL A C 1
ATOM 536 O O . VAL A 1 71 ? -10.731 -11.706 10.702 1.00 96.38 71 VAL A O 1
ATOM 539 N N . ASP A 1 72 ? -10.618 -10.011 12.176 1.00 96.81 72 ASP A N 1
ATOM 540 C CA . ASP A 1 72 ? -11.759 -10.448 12.982 1.00 96.81 72 ASP A CA 1
ATOM 541 C C . ASP A 1 72 ? -13.045 -10.466 12.137 1.00 96.81 72 ASP A C 1
ATOM 543 O O . ASP A 1 72 ? -13.773 -11.456 12.142 1.00 96.81 72 ASP A O 1
ATOM 547 N N . PHE A 1 73 ? -13.247 -9.470 11.265 1.00 97.06 73 PHE A N 1
ATOM 548 C CA . PHE A 1 73 ? -14.342 -9.472 10.285 1.00 97.06 73 PHE A CA 1
ATOM 549 C C . PHE A 1 73 ? -14.278 -10.652 9.301 1.00 97.06 73 PHE A C 1
ATOM 551 O O . PHE A 1 73 ? -15.311 -11.183 8.892 1.00 97.06 73 PHE A O 1
ATOM 558 N N . MET A 1 74 ? -13.077 -11.075 8.894 1.00 96.50 74 MET A N 1
ATOM 559 C CA . MET A 1 74 ? -12.921 -12.241 8.016 1.00 96.50 74 MET A CA 1
ATOM 560 C C . MET A 1 74 ? -13.277 -13.560 8.716 1.00 96.50 74 MET A C 1
ATOM 562 O O . MET A 1 74 ? -13.602 -14.528 8.024 1.00 96.50 74 MET A O 1
ATOM 566 N N . LEU A 1 75 ? -13.187 -13.612 10.048 1.00 97.56 75 LEU A N 1
ATOM 567 C CA . LEU A 1 75 ? -13.522 -14.785 10.858 1.00 97.56 75 LEU A CA 1
ATOM 568 C C . LEU A 1 75 ? -15.001 -14.798 11.265 1.00 97.56 75 LEU A C 1
ATOM 570 O O . LEU A 1 75 ? -15.631 -15.851 11.181 1.00 97.56 75 LEU A O 1
ATOM 574 N N . GLU A 1 76 ? -15.543 -13.644 11.658 1.00 97.12 76 GLU A N 1
ATOM 575 C CA . GLU A 1 76 ? -16.884 -13.482 12.239 1.00 97.12 76 GLU A CA 1
ATOM 576 C C . GLU A 1 76 ? -17.629 -12.296 11.584 1.00 97.12 76 GLU A C 1
ATOM 578 O O . GLU A 1 76 ? -17.828 -11.240 12.196 1.00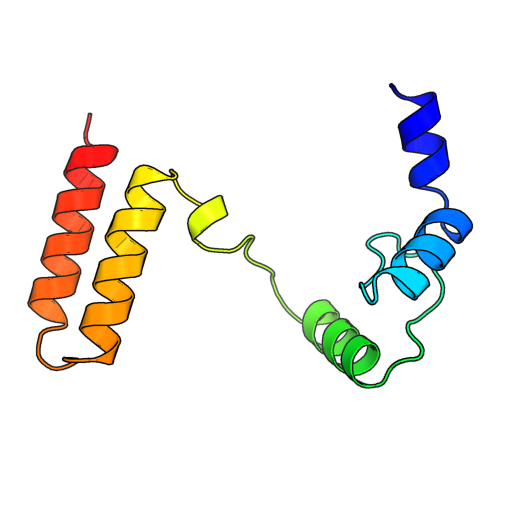 97.12 76 GLU A O 1
ATOM 583 N N . PRO A 1 77 ? -18.042 -12.418 10.308 1.00 96.94 77 PRO A N 1
ATOM 584 C CA . PRO A 1 77 ? -18.649 -11.316 9.558 1.00 96.94 77 PRO A CA 1
ATOM 585 C C . PRO A 1 77 ? -20.000 -10.845 10.122 1.00 96.94 77 PRO A C 1
ATOM 587 O O . PRO A 1 77 ? -20.434 -9.731 9.824 1.00 96.94 77 PRO A O 1
ATOM 590 N N . GLU A 1 78 ? -20.681 -11.659 10.930 1.00 97.69 78 GLU A N 1
ATOM 591 C CA . GLU A 1 78 ? -21.903 -11.292 11.652 1.00 97.69 78 GLU A CA 1
ATOM 592 C C . GLU A 1 78 ? -21.698 -10.144 12.653 1.00 97.69 78 GLU A C 1
ATOM 594 O O . GLU A 1 78 ?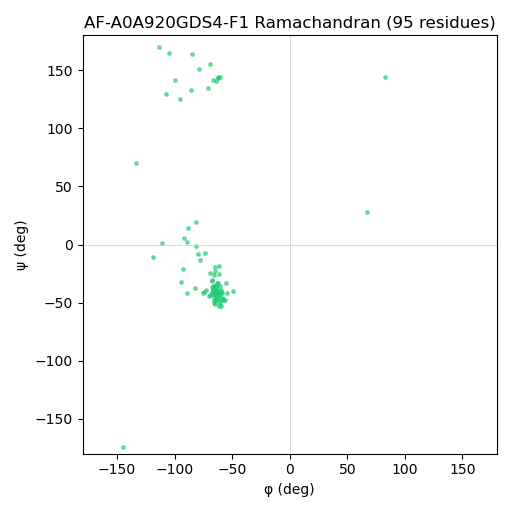 -22.638 -9.383 12.893 1.00 97.69 78 GLU A O 1
ATOM 599 N N . ASN A 1 79 ? -20.471 -9.953 13.151 1.00 96.94 79 ASN A N 1
ATOM 600 C CA . ASN A 1 79 ? -20.117 -8.913 14.122 1.00 96.94 79 ASN A CA 1
ATOM 601 C C . ASN A 1 79 ? -19.713 -7.587 13.452 1.00 96.94 79 ASN A C 1
ATOM 603 O O . ASN A 1 79 ? -19.173 -6.693 14.096 1.00 96.94 79 ASN A O 1
ATOM 607 N N . MET A 1 80 ? -19.992 -7.416 12.153 1.00 96.50 80 MET A N 1
ATOM 608 C CA . MET A 1 80 ? -19.588 -6.241 11.368 1.00 96.50 80 MET A CA 1
ATOM 609 C C . MET A 1 80 ? -19.931 -4.899 12.034 1.00 96.50 80 MET A C 1
ATOM 611 O O . MET A 1 80 ? -19.146 -3.962 11.942 1.00 96.50 80 MET A O 1
ATOM 615 N N . MET A 1 81 ? -21.101 -4.780 12.668 1.00 97.69 81 MET A N 1
ATOM 616 C CA . MET A 1 81 ? -21.513 -3.522 13.304 1.00 97.69 81 MET A CA 1
ATOM 617 C C . MET A 1 81 ? -20.645 -3.174 14.518 1.00 97.69 81 MET A C 1
ATOM 619 O O . MET A 1 81 ? -20.245 -2.023 14.642 1.00 97.69 81 MET A O 1
ATOM 623 N N . GLU A 1 82 ? -20.328 -4.161 15.356 1.00 97.75 82 GLU A N 1
ATOM 624 C CA . GLU A 1 82 ? -19.446 -4.007 16.521 1.00 97.75 82 GLU A CA 1
ATOM 625 C C . GLU A 1 82 ? -18.018 -3.684 16.069 1.00 97.75 82 GLU A C 1
ATOM 627 O O . GLU A 1 82 ? -17.432 -2.700 16.502 1.00 97.75 82 GLU A O 1
ATOM 632 N N . ILE A 1 83 ? -17.514 -4.405 15.062 1.00 97.62 83 ILE A N 1
ATOM 633 C CA . ILE A 1 83 ? -16.193 -4.153 14.468 1.00 97.62 83 ILE A CA 1
ATOM 634 C C . ILE A 1 83 ? -16.082 -2.727 13.907 1.00 97.62 83 ILE A C 1
ATOM 636 O O . ILE A 1 83 ? -15.049 -2.074 14.052 1.00 97.62 83 ILE A O 1
ATOM 640 N N . LEU A 1 84 ? -17.126 -2.223 13.244 1.00 97.06 84 LEU A N 1
ATOM 641 C CA . LEU A 1 84 ? -17.133 -0.852 12.729 1.00 97.06 84 LEU A CA 1
ATOM 642 C C . LEU A 1 84 ? -17.152 0.192 13.851 1.00 97.06 84 LEU A C 1
ATOM 644 O O . LEU A 1 84 ? -16.521 1.239 13.698 1.00 97.06 84 LEU A O 1
ATOM 648 N N . GLU A 1 85 ? -17.857 -0.083 14.949 1.00 97.81 85 GLU A N 1
ATOM 649 C CA . GLU A 1 85 ? -17.857 0.766 16.142 1.00 97.81 85 GLU A CA 1
ATOM 650 C C . GLU A 1 85 ? -16.458 0.808 16.770 1.00 97.81 85 GLU A C 1
ATOM 652 O O . GLU A 1 85 ? -15.918 1.895 16.963 1.00 97.81 85 GLU A O 1
ATOM 657 N N . GLU A 1 86 ? -15.801 -0.343 16.935 1.00 97.31 86 GLU A N 1
ATOM 658 C CA . GLU A 1 86 ? -14.426 -0.429 17.446 1.00 97.31 86 GLU A CA 1
ATOM 659 C C . GLU A 1 86 ? -13.403 0.296 16.552 1.00 97.31 86 GLU A C 1
ATOM 661 O O . GLU A 1 86 ? -12.520 1.002 17.049 1.00 97.31 86 GLU A O 1
ATOM 666 N N . ILE A 1 87 ? -13.525 0.190 15.220 1.00 96.50 87 ILE A N 1
ATOM 667 C CA . ILE A 1 87 ? -12.669 0.950 14.289 1.00 96.50 87 ILE A CA 1
ATOM 668 C C . ILE A 1 87 ? -12.841 2.461 14.511 1.00 96.50 87 ILE A C 1
ATOM 670 O O . ILE A 1 87 ? -11.857 3.206 14.454 1.00 96.50 87 ILE A O 1
ATOM 674 N N . GLU A 1 88 ? -14.070 2.929 14.738 1.00 97.06 88 GLU A N 1
ATOM 675 C CA . GLU A 1 88 ? -14.361 4.345 14.965 1.00 97.06 88 GLU A CA 1
ATOM 676 C C . GLU A 1 88 ? -13.881 4.826 16.340 1.00 97.06 88 GLU A C 1
ATOM 678 O O . GLU A 1 88 ? -13.324 5.924 16.440 1.00 97.06 88 GLU A O 1
ATOM 683 N N . GLU A 1 89 ? -14.020 4.005 17.382 1.00 97.25 89 GLU A N 1
ATOM 684 C CA . GLU A 1 89 ? -13.457 4.279 18.706 1.00 97.25 89 GLU A CA 1
ATOM 685 C C . GLU A 1 89 ? -11.937 4.453 18.631 1.00 97.25 89 GLU A C 1
ATOM 687 O O . GLU A 1 89 ? -11.402 5.462 19.103 1.00 97.25 89 GLU A O 1
ATOM 692 N N . GLU A 1 90 ? -11.239 3.536 17.956 1.00 96.75 90 GLU A N 1
ATOM 693 C CA . GLU A 1 90 ? -9.792 3.621 17.749 1.00 96.75 90 GLU A CA 1
ATOM 694 C C . GLU A 1 90 ? -9.407 4.841 16.906 1.00 96.75 90 GLU A C 1
ATOM 696 O O . GLU A 1 90 ? -8.475 5.574 17.255 1.00 96.75 90 GLU A O 1
ATOM 701 N N . ARG A 1 91 ? -10.160 5.138 15.839 1.00 96.69 91 ARG A N 1
ATOM 702 C CA . ARG A 1 91 ? -9.950 6.350 15.032 1.00 96.69 91 ARG A CA 1
ATOM 703 C C . ARG A 1 91 ? -10.083 7.606 15.891 1.00 96.69 91 ARG A C 1
ATOM 705 O O . ARG A 1 91 ? -9.242 8.502 15.795 1.00 96.69 91 ARG A O 1
ATOM 712 N N . SER A 1 92 ? -11.121 7.691 16.719 1.00 96.88 92 SER A N 1
ATOM 713 C CA . SER A 1 92 ? -11.348 8.831 17.607 1.00 96.88 92 SER A CA 1
ATOM 714 C C . SER A 1 92 ? -10.271 8.927 18.689 1.00 96.88 92 SER A C 1
ATOM 716 O O . SER A 1 92 ? -9.801 10.022 18.983 1.00 96.88 92 SER A O 1
ATOM 718 N N . ARG A 1 93 ? -9.817 7.805 19.252 1.00 96.19 93 ARG A N 1
ATOM 719 C CA . ARG A 1 93 ? -8.727 7.771 20.238 1.00 96.19 93 ARG A CA 1
ATOM 720 C C . ARG A 1 93 ? -7.405 8.272 19.651 1.00 96.19 93 ARG A C 1
ATOM 722 O O . ARG A 1 93 ? -6.677 8.998 20.323 1.00 96.19 93 ARG A O 1
ATOM 729 N N . ILE A 1 94 ? -7.095 7.883 18.415 1.00 96.00 94 ILE A N 1
ATOM 730 C CA . ILE A 1 94 ? -5.819 8.188 17.750 1.00 96.00 94 ILE A CA 1
ATOM 731 C C . ILE A 1 94 ? -5.816 9.599 17.142 1.00 96.00 94 ILE A C 1
ATOM 733 O O . ILE A 1 94 ? -4.787 10.275 17.167 1.00 96.00 94 ILE A O 1
ATOM 737 N N . PHE A 1 95 ? -6.948 10.053 16.592 1.00 95.38 95 PHE A N 1
ATOM 738 C CA . PHE A 1 95 ? -7.033 11.299 15.816 1.00 95.38 95 PHE A CA 1
ATOM 739 C C . PHE A 1 95 ? -7.962 12.372 16.392 1.00 95.38 95 PHE A C 1
ATOM 741 O O . PHE A 1 95 ? -7.963 13.485 15.879 1.00 95.38 95 PHE A O 1
ATOM 748 N N . GLY A 1 96 ? -8.777 12.068 17.400 1.00 86.38 96 GLY A N 1
ATOM 749 C CA . GLY A 1 96 ? -9.811 12.963 17.940 1.00 86.38 96 GLY A CA 1
ATOM 750 C C . GLY A 1 96 ? -9.321 14.016 18.939 1.00 86.38 96 GLY A C 1
ATOM 751 O O . GLY A 1 96 ? -10.132 14.511 19.721 1.00 86.38 96 GLY A O 1
ATOM 752 N N . GLY A 1 97 ? -8.020 14.320 18.945 1.00 66.62 97 GLY A N 1
ATOM 753 C CA . GLY A 1 97 ? -7.428 15.406 19.737 1.00 66.62 97 GLY A CA 1
ATOM 754 C C . GLY A 1 97 ? -7.668 16.789 19.146 1.00 66.62 97 GLY A C 1
ATOM 755 O O . GLY A 1 97 ? -7.752 16.902 17.902 1.00 66.62 97 GLY A O 1
#

Solvent-accessible surface area (backbone atoms only — not comparable to full-atom values): 5848 Å² total; per-residue (Å²): 112,69,71,62,53,57,52,54,68,34,38,68,51,35,37,58,49,21,66,74,71,74,50,82,64,92,49,90,79,27,73,78,67,85,52,72,65,54,40,54,49,50,59,52,54,76,76,54,85,85,82,86,50,70,55,70,76,48,51,71,69,57,29,54,54,47,53,51,49,54,50,49,39,74,76,44,59,88,48,45,69,61,49,53,50,53,48,49,50,51,49,43,72,75,63,65,119

Foldseek 3Di:
DVVVVVVCLDQVNQLVVCVVVVHDRPHPSHDQDPDPVSNVVVVVPVPDDDDPDDCVVDPVQLVVQLVVLVVVCVVCVVCVVVSVVSSVVSCCVVPVD

Mean predicted aligned error: 5.16 Å

Sequence (97 aa):
MVKIHGFFAQPENLTAMNNVLGQLSPHSGSAAPSDRFQKAGSEMLSKSKTAQFFDRDTTPEMAKAAMQLMVDFMLEPENMMEILEEIEEERSRIFGG

Nearest PDB structures (foldseek):
  6vof-assembly1_Z  TM=9.539E-01  e=7.575E+00  Spinacia oleracea

Secondary structure (DSSP, 8-state):
-HHHHHHHTSHHHHHHHHHHHT---SSTTSPPP-SHHHHHHHHHHTTS-----TTTSS-HHHHHHHHHHHHHHHH-GGGHHHHHHHHHHHHHHHH--

Radius of gyration: 19.91 Å; Cα contacts (8 Å, |Δi|>4): 56; chains: 1; bounding box: 45×30×42 Å

pLDDT: mean 93.13, std 5.03, range [65.19, 97.81]